Protein AF-A0A2M9KRU9-F1 (afdb_monomer_lite)

Structure (mmCIF, N/CA/C/O backbone):
data_AF-A0A2M9KRU9-F1
#
_entry.id   AF-A0A2M9KRU9-F1
#
loop_
_atom_site.group_PDB
_atom_site.id
_atom_site.type_symbol
_atom_site.label_atom_id
_atom_site.label_alt_id
_atom_site.label_comp_id
_atom_site.label_asym_id
_atom_site.label_entity_id
_atom_site.label_seq_id
_atom_site.pdbx_PDB_ins_code
_atom_site.Cartn_x
_atom_site.Cartn_y
_atom_site.Cartn_z
_atom_site.occupancy
_atom_site.B_iso_or_equiv
_atom_site.auth_seq_id
_atom_site.auth_comp_id
_atom_site.auth_asym_id
_atom_site.auth_atom_id
_atom_site.pdbx_PDB_model_num
ATOM 1 N N . MET A 1 1 ? 1.135 -15.062 -5.045 1.00 51.06 1 MET A N 1
ATOM 2 C CA . MET A 1 1 ? 1.904 -14.355 -6.089 1.00 51.06 1 MET A CA 1
ATOM 3 C C . MET A 1 1 ? 0.895 -13.787 -7.067 1.00 51.06 1 MET A C 1
ATOM 5 O O . MET A 1 1 ? 0.221 -14.568 -7.718 1.00 51.06 1 MET A O 1
ATOM 9 N N . LEU A 1 2 ? 0.720 -12.467 -7.086 1.00 59.47 2 LEU A N 1
ATOM 10 C CA . LEU A 1 2 ? -0.211 -11.776 -7.979 1.00 59.47 2 LEU A CA 1
ATOM 11 C C . LEU A 1 2 ? 0.626 -10.796 -8.806 1.00 59.47 2 LEU A C 1
ATOM 13 O O . LEU A 1 2 ? 1.194 -9.855 -8.255 1.00 59.47 2 LEU A O 1
ATOM 17 N N . HIS A 1 3 ? 0.791 -11.096 -10.091 1.00 65.25 3 HIS A N 1
ATOM 18 C CA . HIS A 1 3 ? 1.072 -10.088 -11.109 1.00 65.25 3 HIS A CA 1
ATOM 19 C C . HIS A 1 3 ? -0.275 -9.741 -11.732 1.00 65.25 3 HIS A C 1
ATOM 21 O O . HIS A 1 3 ? -1.039 -10.653 -12.048 1.00 65.25 3 HIS A O 1
ATOM 27 N N . GLY A 1 4 ? -0.579 -8.459 -11.887 1.00 83.56 4 GLY A N 1
ATOM 28 C CA . GLY A 1 4 ? -1.832 -8.048 -12.510 1.00 83.56 4 GLY A CA 1
ATOM 29 C C . GLY A 1 4 ? -2.115 -6.563 -12.364 1.00 83.56 4 GLY A C 1
ATOM 30 O O . GLY A 1 4 ? -1.523 -5.878 -11.525 1.00 83.56 4 GLY A O 1
ATOM 31 N N . ASP A 1 5 ? -3.053 -6.084 -13.175 1.00 89.50 5 ASP A N 1
ATOM 32 C CA . ASP A 1 5 ? -3.426 -4.670 -13.242 1.00 89.50 5 ASP A CA 1
ATOM 33 C C . ASP A 1 5 ? -3.925 -4.128 -11.893 1.00 89.50 5 ASP A C 1
ATOM 35 O O . ASP A 1 5 ? -3.676 -2.966 -11.567 1.00 89.50 5 ASP A O 1
ATOM 39 N N . ASP A 1 6 ? -4.530 -4.974 -11.055 1.00 92.25 6 ASP A N 1
ATOM 40 C CA . ASP A 1 6 ? -4.988 -4.597 -9.713 1.00 92.25 6 ASP A CA 1
ATOM 41 C C . ASP A 1 6 ? -3.824 -4.273 -8.770 1.00 92.25 6 ASP A C 1
ATOM 43 O O . ASP A 1 6 ? -3.876 -3.301 -8.013 1.00 92.25 6 ASP A O 1
ATOM 47 N N . VAL A 1 7 ? -2.734 -5.045 -8.839 1.00 95.44 7 VAL A N 1
ATOM 48 C CA . VAL A 1 7 ? -1.535 -4.797 -8.026 1.00 95.44 7 VAL A CA 1
ATOM 49 C C . VAL A 1 7 ? -0.894 -3.484 -8.441 1.00 95.44 7 VAL A C 1
ATOM 51 O O . VAL A 1 7 ? -0.588 -2.654 -7.584 1.00 95.44 7 VAL A O 1
ATOM 54 N N . LEU A 1 8 ? -0.751 -3.270 -9.751 1.00 96.75 8 LEU A N 1
ATOM 55 C CA . LEU A 1 8 ? -0.216 -2.024 -10.291 1.00 96.75 8 LEU A CA 1
ATOM 56 C C . LEU A 1 8 ? -1.084 -0.828 -9.877 1.00 96.75 8 LEU A C 1
ATOM 58 O O . LEU A 1 8 ? -0.571 0.214 -9.466 1.00 96.75 8 LEU A O 1
ATOM 62 N N . THR A 1 9 ? -2.403 -0.989 -9.945 1.00 97.50 9 THR A N 1
ATOM 63 C CA . THR A 1 9 ? -3.383 0.021 -9.540 1.00 97.50 9 THR A CA 1
ATOM 64 C C . THR A 1 9 ? -3.246 0.369 -8.062 1.00 97.50 9 THR A C 1
ATOM 66 O O . THR A 1 9 ? -3.145 1.548 -7.710 1.00 97.50 9 THR A O 1
ATOM 69 N N . TRP A 1 10 ? -3.162 -0.637 -7.193 1.00 97.62 10 TRP A N 1
ATOM 70 C CA . TRP A 1 10 ? -2.971 -0.415 -5.765 1.00 97.62 10 TRP A CA 1
ATOM 71 C C . TRP A 1 10 ? -1.621 0.240 -5.458 1.00 97.62 10 TRP A C 1
ATOM 73 O O . TRP A 1 10 ? -1.579 1.218 -4.716 1.00 97.62 10 TRP A O 1
ATOM 83 N N . GLN A 1 11 ? -0.522 -0.212 -6.067 1.00 98.19 11 GLN A N 1
ATOM 84 C CA . GLN A 1 11 ? 0.798 0.399 -5.874 1.00 98.19 11 GLN A CA 1
ATOM 85 C C . GLN A 1 11 ? 0.808 1.876 -6.291 1.00 98.19 11 GLN A C 1
ATOM 87 O O . GLN A 1 11 ? 1.300 2.724 -5.546 1.00 98.19 11 GLN A O 1
ATOM 92 N N . ARG A 1 12 ? 0.202 2.215 -7.438 1.00 98.38 12 ARG A N 1
ATOM 93 C CA . ARG A 1 12 ? 0.033 3.612 -7.878 1.00 98.38 12 ARG A CA 1
ATOM 94 C C . ARG A 1 12 ? -0.792 4.420 -6.886 1.00 98.38 12 ARG A C 1
ATOM 96 O O . ARG A 1 12 ? -0.438 5.557 -6.580 1.00 98.38 12 ARG A O 1
ATOM 103 N N . ARG A 1 13 ? -1.867 3.836 -6.347 1.00 98.19 13 ARG A N 1
ATOM 104 C CA . ARG A 1 13 ? -2.685 4.489 -5.321 1.00 98.19 13 ARG A CA 1
ATOM 105 C C . ARG A 1 13 ? -1.877 4.763 -4.054 1.00 98.19 13 ARG A C 1
ATOM 107 O O . ARG A 1 13 ? -1.964 5.858 -3.508 1.00 98.19 13 ARG A O 1
ATOM 114 N N . MET A 1 14 ? -1.066 3.809 -3.611 1.00 98.38 14 MET A N 1
ATOM 115 C CA . MET A 1 14 ? -0.198 3.965 -2.445 1.00 98.38 14 MET A CA 1
ATOM 116 C C . MET A 1 14 ? 0.870 5.041 -2.664 1.00 98.38 14 MET A C 1
ATOM 118 O O . MET A 1 14 ? 1.042 5.899 -1.798 1.00 98.38 14 MET A O 1
ATOM 122 N N . ALA A 1 15 ? 1.503 5.067 -3.839 1.00 98.25 15 ALA A N 1
ATOM 123 C CA . ALA A 1 15 ? 2.432 6.128 -4.223 1.00 98.25 15 ALA A CA 1
ATOM 124 C C . ALA A 1 15 ? 1.760 7.512 -4.210 1.00 98.25 15 ALA A C 1
ATOM 126 O O . ALA A 1 15 ? 2.291 8.454 -3.626 1.00 98.25 15 ALA A O 1
ATOM 127 N N . TRP A 1 16 ? 0.544 7.629 -4.758 1.00 98.12 16 TRP A N 1
ATOM 128 C CA . TRP A 1 16 ? -0.239 8.872 -4.725 1.00 98.12 16 TRP A CA 1
ATOM 129 C C . TRP A 1 16 ? -0.577 9.330 -3.296 1.00 98.12 16 TRP A C 1
ATOM 131 O O . TRP A 1 16 ? -0.600 10.523 -3.013 1.00 98.12 16 TRP A O 1
ATOM 141 N N . ARG A 1 17 ? -0.780 8.389 -2.365 1.00 97.31 17 ARG A N 1
ATOM 142 C CA . ARG A 1 17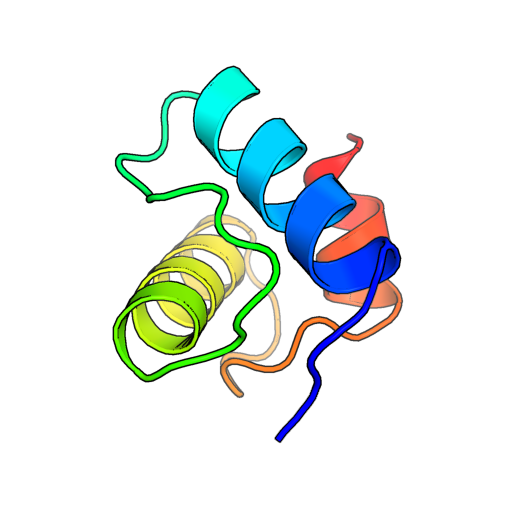 ? -0.979 8.669 -0.930 1.00 97.31 17 ARG A CA 1
ATOM 143 C C . ARG A 1 17 ? 0.319 9.015 -0.182 1.00 97.31 17 ARG A C 1
ATO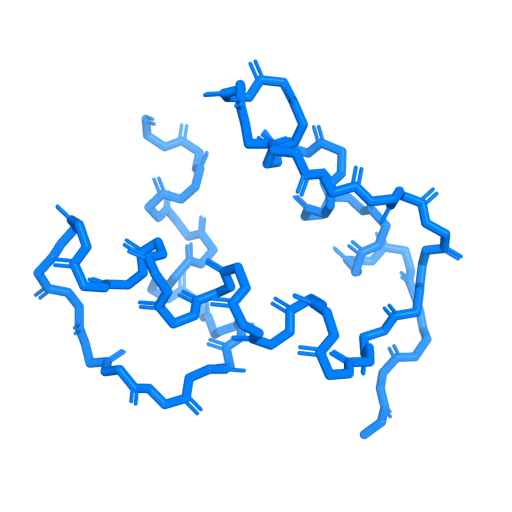M 145 O O . ARG A 1 17 ? 0.279 9.186 1.036 1.00 97.31 17 ARG A O 1
ATOM 152 N N . GLY A 1 18 ? 1.456 9.084 -0.875 1.00 97.81 18 GLY A N 1
ATOM 153 C CA . GLY A 1 18 ? 2.757 9.436 -0.304 1.00 97.81 18 GLY A CA 1
ATOM 154 C C . GLY A 1 18 ? 3.531 8.265 0.304 1.00 97.81 18 GLY A C 1
ATOM 155 O O . GLY A 1 18 ? 4.504 8.493 1.020 1.00 97.81 18 GLY A O 1
ATOM 156 N N . TRP A 1 19 ? 3.129 7.017 0.048 1.00 98.00 19 TRP A N 1
ATOM 157 C CA . TRP A 1 19 ? 3.933 5.858 0.438 1.00 98.00 19 TRP A CA 1
ATOM 158 C C . TRP A 1 19 ? 5.071 5.640 -0.556 1.00 98.00 19 TRP A C 1
ATOM 160 O O . TRP A 1 19 ? 4.876 5.712 -1.767 1.00 98.00 19 TRP A O 1
ATOM 170 N N . VAL A 1 20 ? 6.260 5.320 -0.047 1.00 97.56 20 VAL A N 1
ATOM 171 C CA . VAL A 1 20 ? 7.417 4.990 -0.886 1.00 97.56 20 VAL A CA 1
ATOM 172 C C . VAL A 1 20 ? 7.290 3.539 -1.350 1.00 97.56 20 VAL A C 1
ATOM 174 O O . VAL A 1 20 ? 7.538 2.611 -0.582 1.00 97.56 20 VAL A O 1
ATOM 177 N N . ILE A 1 21 ? 6.859 3.344 -2.596 1.00 96.94 21 ILE A N 1
ATOM 178 C CA . ILE A 1 21 ? 6.639 2.026 -3.203 1.00 96.94 21 ILE A CA 1
ATOM 179 C C . ILE A 1 21 ? 6.864 2.084 -4.720 1.00 96.94 21 ILE A C 1
AT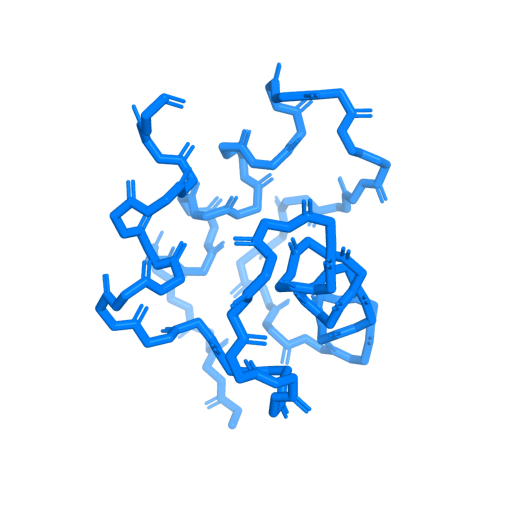OM 181 O O . ILE A 1 21 ? 6.512 3.069 -5.370 1.00 96.94 21 ILE A O 1
ATOM 185 N N . THR A 1 22 ? 7.422 1.016 -5.291 1.00 96.12 22 THR A N 1
ATOM 186 C CA . THR A 1 22 ? 7.526 0.839 -6.746 1.00 96.12 22 THR A CA 1
ATOM 187 C C . THR A 1 22 ? 6.209 0.305 -7.304 1.00 96.12 22 THR A C 1
ATOM 189 O O . THR A 1 22 ? 5.656 -0.658 -6.777 1.00 96.12 22 THR A O 1
ATOM 192 N N . ALA A 1 23 ? 5.711 0.924 -8.374 1.00 96.88 23 ALA A N 1
ATOM 193 C CA . ALA A 1 23 ? 4.510 0.494 -9.084 1.00 96.88 23 ALA A CA 1
ATOM 194 C C . ALA A 1 23 ? 4.876 -0.317 -10.337 1.00 96.88 23 ALA A C 1
ATOM 196 O O . ALA A 1 23 ? 4.846 0.201 -11.452 1.00 96.88 23 ALA A O 1
ATOM 197 N N . ASP A 1 24 ? 5.265 -1.572 -10.127 1.00 95.69 24 ASP A N 1
ATOM 198 C CA . ASP A 1 24 ? 5.729 -2.522 -11.149 1.00 95.69 24 ASP A CA 1
ATOM 199 C C . ASP A 1 24 ? 4.700 -3.616 -11.490 1.00 95.69 24 ASP A C 1
ATOM 201 O O . ASP A 1 24 ? 4.931 -4.434 -12.376 1.00 95.69 24 ASP A O 1
ATOM 205 N N . GLY A 1 25 ? 3.555 -3.636 -10.803 1.00 96.38 25 GLY A N 1
ATOM 206 C CA . GLY A 1 25 ? 2.532 -4.668 -10.947 1.00 96.38 25 GLY A CA 1
ATOM 207 C C . GLY A 1 25 ? 2.871 -5.982 -10.248 1.00 96.38 25 GLY A C 1
ATOM 208 O O . GLY A 1 25 ? 2.088 -6.929 -10.345 1.00 96.38 25 GLY A O 1
ATOM 209 N N . TRP A 1 26 ? 3.986 -6.051 -9.513 1.00 96.00 26 TRP A N 1
ATOM 210 C CA . TRP A 1 26 ? 4.407 -7.237 -8.780 1.00 96.00 26 TRP A CA 1
ATOM 211 C C . TRP A 1 26 ? 4.143 -7.122 -7.279 1.00 96.00 26 TRP A C 1
ATOM 213 O O . TRP A 1 26 ? 4.679 -6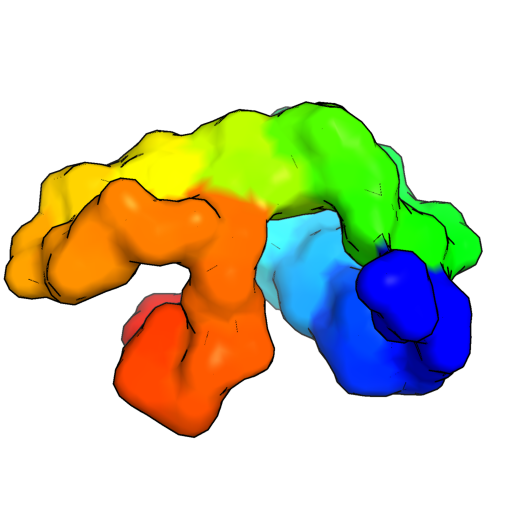.274 -6.558 1.00 96.00 26 TRP A O 1
ATOM 223 N N . TYR A 1 27 ? 3.362 -8.064 -6.749 1.00 96.31 27 TYR A N 1
ATOM 224 C CA . TYR A 1 27 ? 3.140 -8.136 -5.310 1.00 96.31 27 TYR A CA 1
ATOM 225 C C . TYR A 1 27 ? 4.229 -8.960 -4.610 1.00 96.31 27 TYR A C 1
ATOM 227 O O . TYR A 1 27 ? 4.047 -10.144 -4.307 1.00 96.31 27 TYR A O 1
ATOM 235 N N . GLY A 1 28 ? 5.378 -8.324 -4.382 1.00 95.81 28 GLY A N 1
ATOM 236 C CA . GLY A 1 28 ? 6.515 -8.884 -3.654 1.00 95.81 28 GLY A CA 1
ATOM 237 C C . GLY A 1 28 ? 6.595 -8.504 -2.170 1.00 95.81 28 GLY A C 1
ATOM 238 O O . GLY A 1 28 ? 5.702 -7.836 -1.641 1.00 95.81 28 GLY A O 1
ATOM 239 N N . PRO A 1 29 ? 7.698 -8.869 -1.484 1.00 96.25 29 PRO A N 1
ATOM 240 C CA . PRO A 1 29 ? 7.920 -8.538 -0.074 1.00 96.25 29 PRO A CA 1
ATOM 241 C C . PRO A 1 29 ? 7.846 -7.036 0.234 1.00 96.25 29 PRO A C 1
ATOM 243 O O . PRO A 1 29 ? 7.342 -6.662 1.290 1.00 96.25 29 PRO A O 1
ATOM 246 N N . ALA A 1 30 ? 8.284 -6.177 -0.695 1.00 95.69 30 ALA A N 1
ATOM 247 C CA . ALA A 1 30 ? 8.172 -4.725 -0.556 1.00 95.69 30 ALA A CA 1
ATOM 248 C C . ALA A 1 30 ? 6.701 -4.268 -0.508 1.00 95.69 30 ALA A C 1
ATOM 250 O O . ALA A 1 30 ? 6.295 -3.593 0.439 1.00 95.69 30 ALA A O 1
ATOM 251 N N . SER A 1 31 ? 5.877 -4.711 -1.465 1.00 97.12 31 SER A N 1
ATOM 252 C CA . SER A 1 31 ? 4.432 -4.437 -1.496 1.00 97.12 31 SER A CA 1
ATOM 253 C C . SER A 1 31 ? 3.726 -4.964 -0.240 1.00 97.12 31 SER A C 1
ATOM 255 O O . SER A 1 31 ? 2.925 -4.248 0.361 1.00 97.12 31 SER A O 1
ATOM 257 N N . ALA A 1 32 ? 4.076 -6.174 0.211 1.00 97.69 32 ALA A N 1
ATOM 258 C CA . ALA A 1 32 ? 3.530 -6.762 1.434 1.00 97.69 32 ALA A CA 1
ATOM 259 C C . ALA A 1 32 ? 3.916 -5.968 2.696 1.00 97.69 32 ALA A C 1
ATOM 261 O O . ALA A 1 32 ? 3.090 -5.792 3.591 1.00 97.69 32 ALA A O 1
ATOM 262 N N . GLY A 1 33 ? 5.150 -5.460 2.777 1.00 98.31 33 GLY A N 1
ATOM 263 C CA . GLY A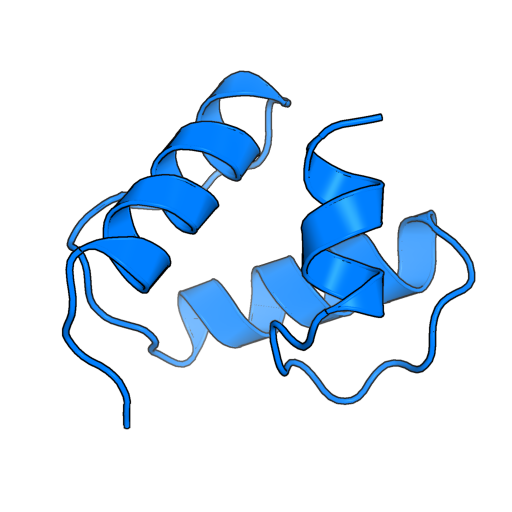 1 33 ? 5.598 -4.594 3.871 1.00 98.31 33 GLY A CA 1
ATOM 264 C C . GLY A 1 33 ? 4.802 -3.290 3.942 1.00 98.31 33 GLY A C 1
ATOM 265 O O . GLY A 1 33 ? 4.289 -2.936 5.004 1.00 98.31 33 GLY A O 1
ATOM 266 N N . ILE A 1 34 ? 4.619 -2.624 2.799 1.00 98.25 34 ILE A N 1
ATOM 267 C CA . ILE A 1 34 ? 3.797 -1.409 2.701 1.00 98.25 34 ILE A CA 1
ATOM 268 C C . ILE A 1 34 ? 2.335 -1.699 3.046 1.00 98.25 34 ILE A C 1
ATOM 270 O O . ILE A 1 34 ? 1.704 -0.914 3.748 1.00 98.25 34 ILE A O 1
ATOM 274 N N . CYS A 1 35 ? 1.800 -2.840 2.611 1.00 98.31 35 CYS A N 1
ATOM 275 C CA . CYS A 1 35 ? 0.435 -3.239 2.932 1.00 98.31 35 CYS A CA 1
ATOM 276 C C . CYS A 1 35 ? 0.233 -3.425 4.438 1.00 98.31 35 CYS A C 1
ATOM 278 O O . CYS A 1 35 ? -0.714 -2.868 4.985 1.00 98.31 35 CYS A O 1
ATOM 280 N N . ARG A 1 36 ? 1.158 -4.104 5.129 1.00 98.81 36 ARG A N 1
ATOM 281 C CA . ARG A 1 36 ? 1.094 -4.257 6.592 1.00 98.81 36 ARG A CA 1
ATOM 282 C C . ARG A 1 36 ? 1.162 -2.918 7.316 1.00 98.81 36 ARG A C 1
ATOM 284 O O . ARG A 1 36 ? 0.360 -2.671 8.212 1.00 98.81 36 ARG A O 1
ATOM 291 N N . ALA A 1 37 ? 2.072 -2.034 6.907 1.00 98.69 37 ALA A N 1
ATOM 292 C CA . ALA A 1 37 ? 2.188 -0.700 7.496 1.00 98.69 37 ALA A CA 1
ATOM 293 C C . ALA A 1 37 ? 0.916 0.137 7.270 1.00 98.69 37 ALA A C 1
ATOM 295 O O . ALA A 1 37 ? 0.443 0.831 8.171 1.00 98.69 37 ALA A O 1
ATOM 296 N N . PHE A 1 38 ? 0.328 0.041 6.077 1.00 98.38 38 PHE A N 1
ATOM 297 C CA . PHE A 1 38 ? -0.942 0.677 5.755 1.00 98.38 38 PHE A CA 1
ATOM 298 C C . PHE A 1 38 ? -2.091 0.126 6.609 1.00 98.38 38 PHE A C 1
ATOM 300 O O . PHE A 1 38 ? -2.814 0.903 7.228 1.00 98.38 38 PHE A O 1
ATOM 307 N N . GLN A 1 39 ? -2.228 -1.199 6.695 1.00 98.75 39 GLN A N 1
ATOM 308 C CA . GLN A 1 39 ? -3.234 -1.864 7.525 1.00 98.75 39 GLN A CA 1
ATOM 309 C C . GLN A 1 39 ? -3.113 -1.434 8.989 1.00 98.75 39 GLN A C 1
ATOM 311 O O . GLN A 1 39 ? -4.108 -1.025 9.583 1.00 98.75 39 GLN A O 1
ATOM 316 N N . GLN A 1 40 ? -1.895 -1.419 9.538 1.00 98.62 40 GLN A N 1
ATOM 317 C CA . GLN A 1 40 ? -1.632 -0.960 10.900 1.00 98.62 40 GLN A CA 1
ATOM 318 C C . GLN A 1 40 ? -2.053 0.503 11.104 1.00 98.62 40 GLN A C 1
ATOM 320 O O . GLN A 1 40 ? -2.747 0.811 12.071 1.00 98.62 40 GLN A O 1
ATOM 325 N N . ARG A 1 41 ? -1.690 1.404 10.179 1.00 98.06 41 ARG A N 1
ATOM 326 C CA . ARG A 1 41 ? -2.056 2.831 10.247 1.00 98.06 41 ARG A CA 1
ATOM 327 C C . ARG A 1 41 ? -3.570 3.060 10.204 1.00 98.06 41 ARG A C 1
ATOM 329 O O . ARG A 1 41 ? -4.047 4.038 10.770 1.00 98.06 41 ARG A O 1
ATOM 336 N N . HIS A 1 42 ? -4.306 2.185 9.526 1.00 97.62 42 HIS A N 1
ATOM 337 C CA . HIS A 1 42 ? -5.753 2.283 9.343 1.00 97.62 42 HIS A CA 1
ATOM 338 C C . HIS A 1 42 ? -6.562 1.385 10.298 1.00 97.62 42 HIS A C 1
ATOM 340 O O . HIS A 1 42 ? -7.779 1.299 10.152 1.00 97.62 42 HIS A O 1
ATOM 346 N N . GLY A 1 43 ? -5.919 0.727 11.272 1.00 98.00 43 GLY A N 1
ATOM 347 C CA . GLY A 1 43 ? -6.602 -0.130 12.251 1.00 98.00 43 GLY A CA 1
ATOM 348 C C . GLY A 1 43 ? -7.238 -1.388 11.648 1.00 98.00 43 GLY A C 1
ATOM 349 O O . GLY A 1 43 ? -8.236 -1.883 12.166 1.00 98.00 43 GLY A O 1
ATOM 350 N N . LEU A 1 44 ? -6.694 -1.887 10.537 1.00 98.12 44 LEU A N 1
ATOM 35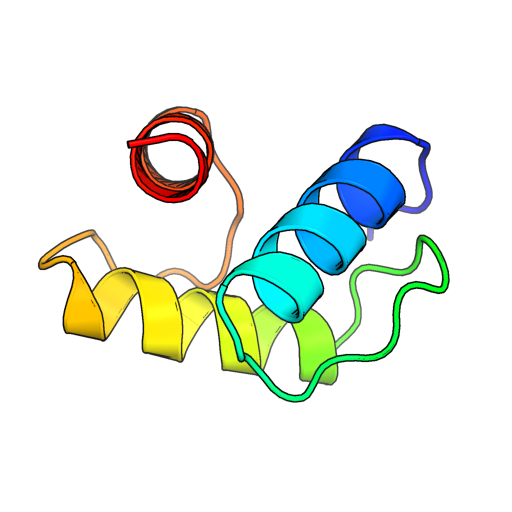1 C CA . LEU A 1 44 ? -7.161 -3.097 9.858 1.00 98.12 44 LEU A CA 1
ATOM 352 C C . LEU A 1 44 ? -6.426 -4.342 10.381 1.00 98.12 44 LEU A C 1
ATOM 354 O O . LEU A 1 44 ? -5.369 -4.237 11.003 1.00 98.12 44 LEU A O 1
ATOM 358 N N . SER A 1 45 ? -6.950 -5.531 10.063 1.00 98.00 45 SER A N 1
ATOM 359 C CA . SER A 1 45 ? -6.197 -6.782 10.241 1.00 98.00 45 SER A CA 1
ATOM 360 C C . SER A 1 45 ? -4.884 -6.723 9.450 1.00 98.00 45 SER A C 1
ATOM 362 O O . SER A 1 45 ? -4.890 -6.345 8.278 1.00 98.00 45 SER A O 1
ATOM 364 N N . VAL A 1 46 ? -3.763 -7.069 10.091 1.00 98.50 46 VAL A N 1
ATOM 365 C CA . VAL A 1 46 ? -2.409 -6.914 9.532 1.00 98.50 46 VAL A CA 1
ATOM 366 C C . VAL A 1 46 ? -1.907 -8.244 8.968 1.00 98.50 46 VAL A C 1
ATOM 368 O O . VAL A 1 46 ? -1.037 -8.899 9.538 1.00 98.50 46 VAL A O 1
ATOM 371 N N . ASP A 1 47 ? -2.469 -8.668 7.842 1.00 97.75 47 ASP A N 1
ATOM 372 C CA . ASP A 1 47 ? -2.077 -9.901 7.145 1.00 97.75 47 ASP A CA 1
ATOM 373 C C . ASP A 1 47 ? -1.082 -9.648 5.993 1.00 97.75 47 ASP A C 1
ATOM 375 O O . ASP A 1 47 ? -0.347 -10.550 5.574 1.00 97.75 47 ASP A O 1
ATOM 379 N N . GLY A 1 48 ? -0.964 -8.398 5.538 1.00 97.19 48 GLY A N 1
ATOM 380 C CA . GLY A 1 48 ? -0.167 -8.026 4.372 1.00 97.19 48 GLY A CA 1
ATOM 381 C C . GLY A 1 48 ? -0.782 -8.488 3.054 1.00 97.19 48 GLY A C 1
ATOM 382 O O . GLY A 1 48 ? -0.042 -8.745 2.105 1.00 97.19 48 GLY A O 1
ATOM 383 N N . VAL A 1 49 ? -2.107 -8.635 3.009 1.00 96.31 49 VAL A N 1
ATOM 384 C CA . VAL A 1 49 ? -2.887 -8.977 1.821 1.00 96.31 49 VAL A CA 1
ATOM 385 C C . VAL A 1 49 ? -3.803 -7.810 1.465 1.00 96.31 49 VAL A C 1
ATOM 387 O O . VAL A 1 49 ? -4.555 -7.293 2.288 1.00 96.31 49 VAL A O 1
ATOM 390 N N . VAL A 1 50 ? -3.794 -7.408 0.195 1.00 96.50 50 VAL A N 1
ATOM 391 C CA . VAL A 1 50 ? -4.732 -6.399 -0.314 1.00 96.50 50 VAL A CA 1
ATOM 392 C C . VAL A 1 50 ? -6.077 -7.067 -0.611 1.00 96.50 50 VAL A C 1
ATOM 394 O O . VAL A 1 50 ? -6.383 -7.403 -1.750 1.00 96.50 50 VAL A O 1
ATOM 397 N N . GLY A 1 51 ? -6.866 -7.306 0.437 1.00 96.00 51 GLY A N 1
ATOM 398 C CA . GLY A 1 51 ? -8.263 -7.739 0.323 1.00 96.00 51 GLY A CA 1
ATOM 399 C C . GLY A 1 51 ? -9.235 -6.560 0.152 1.00 96.00 51 GLY A C 1
ATOM 400 O O . GLY A 1 51 ? -8.812 -5.405 0.228 1.00 96.00 51 GLY A O 1
ATOM 401 N N . PRO A 1 52 ? -10.552 -6.808 0.002 1.00 96.81 52 PRO A N 1
ATOM 402 C CA . PRO A 1 52 ? -11.550 -5.758 -0.241 1.00 96.81 52 PRO A CA 1
ATOM 403 C C . PRO A 1 52 ? -11.564 -4.636 0.808 1.00 96.81 52 PRO A C 1
ATOM 405 O O . PRO A 1 52 ? -11.739 -3.471 0.467 1.00 96.81 52 PRO A O 1
ATOM 408 N N . VAL A 1 53 ? -11.334 -4.963 2.084 1.00 97.75 53 VAL A N 1
ATOM 409 C CA . VAL A 1 53 ? -11.287 -3.969 3.172 1.00 97.75 53 VAL A CA 1
ATOM 410 C C . VAL A 1 53 ? -10.060 -3.062 3.037 1.00 97.75 53 VAL A C 1
ATOM 412 O O . VAL A 1 53 ? -10.179 -1.840 3.100 1.00 97.75 53 VAL A O 1
ATOM 415 N N . THR A 1 54 ? -8.881 -3.648 2.805 1.00 98.00 54 THR A N 1
ATOM 416 C CA . THR A 1 54 ? -7.635 -2.902 2.572 1.00 98.00 54 THR A CA 1
ATOM 417 C C . THR A 1 54 ? -7.707 -2.083 1.290 1.00 98.00 54 THR A C 1
ATOM 419 O O . THR A 1 54 ? -7.238 -0.946 1.271 1.00 98.00 54 THR A O 1
ATOM 422 N N . TRP A 1 55 ? -8.325 -2.638 0.245 1.00 97.62 55 TRP A N 1
ATOM 423 C CA . TRP A 1 55 ? -8.605 -1.925 -0.989 1.00 97.62 55 TRP A CA 1
ATOM 424 C C . TRP A 1 55 ? -9.480 -0.713 -0.695 1.00 97.62 55 TRP A C 1
ATOM 426 O O . TRP A 1 55 ? -9.004 0.395 -0.843 1.00 97.62 55 TRP A O 1
ATOM 436 N N . ASN A 1 56 ? -10.687 -0.865 -0.152 1.00 97.88 56 ASN A N 1
ATOM 437 C CA . ASN A 1 56 ? -11.576 0.273 0.118 1.00 97.88 56 ASN A CA 1
ATOM 438 C C . ASN A 1 56 ? -10.907 1.387 0.944 1.00 97.88 56 ASN A C 1
ATOM 440 O O . ASN A 1 56 ? -11.013 2.562 0.591 1.00 97.88 56 ASN A O 1
ATOM 444 N N . ALA A 1 57 ? -10.142 1.032 1.981 1.00 97.94 57 ALA A N 1
ATOM 445 C CA . ALA A 1 57 ? -9.407 2.003 2.792 1.00 97.94 57 ALA A CA 1
ATOM 446 C C . ALA A 1 57 ? -8.339 2.786 2.001 1.00 97.94 57 ALA A C 1
ATOM 448 O O . ALA A 1 57 ? -8.035 3.935 2.322 1.00 97.94 57 ALA A O 1
ATOM 449 N N . ALA A 1 58 ? -7.733 2.199 0.965 1.00 97.44 58 ALA A N 1
ATOM 450 C CA . ALA A 1 58 ? -6.755 2.912 0.147 1.00 97.44 58 ALA A CA 1
ATOM 451 C C . ALA A 1 58 ? -7.419 3.986 -0.739 1.00 97.44 58 ALA A C 1
ATOM 453 O O . ALA A 1 58 ? -6.742 4.927 -1.158 1.00 97.44 58 ALA A O 1
ATOM 454 N N . TRP A 1 59 ? -8.732 3.915 -0.984 1.00 97.06 59 TRP A N 1
ATOM 455 C CA . TRP A 1 59 ? -9.484 4.890 -1.785 1.00 97.06 59 TRP A CA 1
ATOM 456 C C . TRP A 1 59 ? -10.267 5.916 -0.961 1.00 97.06 59 TRP A C 1
ATOM 458 O O . TRP A 1 59 ? -10.704 6.903 -1.548 1.00 97.06 59 TRP A O 1
ATOM 468 N N . SER A 1 60 ? -10.358 5.751 0.363 1.00 92.25 60 SER A N 1
ATOM 469 C CA . SER A 1 60 ? -10.890 6.780 1.273 1.00 92.25 60 SER A CA 1
ATOM 470 C C . SER A 1 60 ? -9.954 7.967 1.469 1.00 92.25 60 SER A C 1
ATOM 472 O O . SER A 1 60 ? -8.713 7.750 1.443 1.00 92.25 60 SER A O 1
#

pLDDT: mean 94.97, std 8.77, range [51.06, 98.81]

Foldseek 3Di:
DWQDPVQLVLQVLCVVVVDPGDSPSDLDPRQLVSLQVQCVVVVHPRPSDCDPVSVVSSVD

Secondary structure (DSSP, 8-state):
--BSHHHHHHHHHHHHTT-----SSB--HHHHHHHHHHHHHTT---SS---HHHHHHHH-

Sequence (60 aa):
MLHGDDVLTWQRRMAWRGWVITADGWYGPASAGICRAFQQRHGLSVDGVVGPVTWNAAWS

Radius of gyration: 10.09 Å; chains: 1; bounding box: 20×24×26 Å